Protein AF-X1LGU1-F1 (afdb_monomer_lite)

Secondary structure (DSSP, 8-state):
-EEEEEEEE-GGG-EEEEEEEE-SS----------TT--GGG-TT--

InterPro domains:
  IPR029058 Alpha/Beta hydrolase fold [G3DSA:3.40.50.1820] (1-47)
  IPR029058 Alpha/Beta hydrolase fold [SSF53474] (6-46)

pLDDT: mean 91.85, std 7.6, range [60.53, 98.25]

Radius of gyration: 11.98 Å; chains: 1; bounding box: 27×21×27 Å

Foldseek 3Di:
DDKDKDWDQDPPRDIDIDIDDDDPDDDDDDDDDDDPPDDPVVPPDPD

Organism: NCBI:txid412755

Sequence (47 aa):
MKHIEGEFIGVKGLKIYYQSWVPESPKAVIQLVHGGFEHSGRYQNVV

Structure (mmCIF, N/CA/C/O backbone):
data_AF-X1LGU1-F1
#
_entry.id   AF-X1LGU1-F1
#
loop_
_atom_site.group_PDB
_atom_site.id
_atom_site.type_symbol
_atom_site.label_atom_id
_atom_site.label_alt_id
_atom_site.label_comp_id
_atom_site.label_asym_id
_atom_site.label_entity_id
_atom_site.label_seq_id
_atom_site.pdbx_PDB_ins_code
_atom_site.Cartn_x
_atom_site.Cartn_y
_atom_site.Cartn_z
_atom_site.occupancy
_atom_site.B_iso_or_equiv
_atom_site.auth_seq_id
_atom_site.auth_comp_id
_atom_site.auth_asym_id
_atom_site.auth_atom_id
_atom_site.pdbx_PDB_model_num
ATOM 1 N N . MET A 1 1 ? 16.049 -0.347 -7.524 1.00 80.69 1 MET A N 1
ATOM 2 C CA . MET A 1 1 ? 14.686 0.048 -7.099 1.00 80.69 1 MET A CA 1
ATOM 3 C C . MET A 1 1 ? 14.766 0.848 -5.819 1.00 80.69 1 MET A C 1
ATOM 5 O O . MET A 1 1 ? 15.504 0.452 -4.923 1.00 80.69 1 MET A O 1
ATOM 9 N N . LYS A 1 2 ? 14.028 1.954 -5.725 1.00 90.44 2 LYS A N 1
ATOM 10 C CA . LYS A 1 2 ? 13.922 2.722 -4.481 1.00 90.44 2 LYS A CA 1
ATOM 11 C C . LYS A 1 2 ? 12.761 2.167 -3.658 1.00 90.44 2 LYS A C 1
ATOM 13 O O . LYS A 1 2 ? 11.629 2.195 -4.134 1.00 90.44 2 LYS A O 1
ATOM 18 N N . HIS A 1 3 ? 13.046 1.678 -2.454 1.00 92.56 3 HIS A N 1
ATOM 19 C CA . HIS A 1 3 ? 12.014 1.326 -1.482 1.00 92.56 3 HIS A CA 1
ATOM 20 C C . HIS A 1 3 ? 11.617 2.577 -0.694 1.00 92.56 3 HIS A C 1
ATOM 22 O O . HIS A 1 3 ? 12.491 3.326 -0.246 1.00 92.56 3 HIS A O 1
ATOM 28 N N . ILE A 1 4 ? 10.316 2.826 -0.575 1.00 93.75 4 ILE A N 1
ATOM 29 C CA . ILE A 1 4 ? 9.766 3.909 0.239 1.00 93.75 4 ILE A CA 1
ATOM 30 C C . ILE A 1 4 ? 8.635 3.384 1.109 1.00 93.75 4 ILE A C 1
ATOM 32 O O . ILE A 1 4 ? 7.875 2.514 0.693 1.00 93.75 4 ILE A O 1
ATOM 36 N N . GLU A 1 5 ? 8.500 3.984 2.281 1.00 96.31 5 GLU A N 1
ATOM 37 C CA . GLU A 1 5 ? 7.440 3.701 3.236 1.00 96.31 5 GLU A CA 1
ATOM 38 C C . GLU A 1 5 ? 6.791 5.013 3.664 1.00 96.31 5 GLU A C 1
ATOM 40 O O . GLU A 1 5 ? 7.421 6.077 3.628 1.00 96.31 5 GLU A O 1
ATOM 45 N N . GLY A 1 6 ? 5.528 4.942 4.060 1.00 97.06 6 GLY A N 1
ATOM 46 C CA . GLY A 1 6 ? 4.813 6.105 4.547 1.00 97.06 6 GLY A CA 1
ATOM 47 C C . GLY A 1 6 ? 3.442 5.760 5.088 1.00 97.06 6 GLY A C 1
ATOM 48 O O . GLY A 1 6 ? 3.013 4.606 5.125 1.00 97.06 6 GLY A O 1
ATOM 49 N N . GLU A 1 7 ? 2.740 6.801 5.507 1.00 97.88 7 GLU A N 1
ATOM 50 C CA . GLU A 1 7 ? 1.378 6.702 5.999 1.00 97.88 7 GLU A CA 1
ATOM 51 C C . GLU A 1 7 ? 0.540 7.820 5.384 1.00 97.88 7 GLU A C 1
ATOM 53 O O . GLU A 1 7 ? 1.029 8.929 5.161 1.00 97.88 7 GLU A O 1
ATOM 58 N N . PHE A 1 8 ? -0.736 7.546 5.136 1.00 96.50 8 PHE A N 1
ATOM 59 C CA . PHE A 1 8 ? -1.705 8.565 4.743 1.00 96.50 8 PHE A CA 1
ATOM 60 C C . PHE A 1 8 ? -2.973 8.457 5.586 1.00 96.50 8 PHE A C 1
ATOM 62 O O . PHE A 1 8 ? -3.255 7.424 6.196 1.00 96.50 8 PHE A O 1
ATOM 69 N N . ILE A 1 9 ? -3.741 9.544 5.635 1.00 98.25 9 ILE A N 1
ATOM 70 C CA . ILE A 1 9 ? -5.015 9.582 6.353 1.00 98.25 9 ILE A CA 1
ATOM 71 C C . ILE A 1 9 ? -6.135 9.192 5.390 1.00 98.25 9 ILE A C 1
ATOM 73 O O . ILE A 1 9 ? -6.410 9.890 4.416 1.00 98.25 9 ILE A O 1
ATOM 77 N N . GLY A 1 10 ? -6.761 8.054 5.664 1.00 95.88 10 GLY A N 1
ATOM 78 C CA . GLY A 1 10 ? -7.934 7.550 4.972 1.00 95.88 10 GLY A CA 1
ATOM 79 C C . GLY A 1 10 ? -9.246 8.036 5.589 1.00 95.88 10 GLY A C 1
ATOM 80 O O . GLY A 1 10 ? -9.308 8.959 6.407 1.00 95.88 10 GLY A O 1
ATOM 81 N N . VAL A 1 11 ? -10.333 7.377 5.193 1.00 97.69 11 VAL A N 1
ATOM 82 C CA . VAL A 1 11 ? -11.679 7.689 5.683 1.00 97.69 11 VAL A CA 1
ATOM 83 C C . VAL A 1 11 ? -11.756 7.602 7.208 1.00 97.69 11 VAL A C 1
ATOM 85 O O . VAL A 1 11 ? -11.124 6.751 7.833 1.00 97.69 11 VAL A O 1
ATOM 88 N N . LYS A 1 12 ? -12.555 8.489 7.812 1.00 97.62 12 LYS A N 1
ATOM 89 C CA . LYS A 1 12 ? -12.750 8.572 9.272 1.00 97.62 12 LYS A CA 1
ATOM 90 C C . LYS A 1 12 ? -11.449 8.777 10.069 1.00 97.62 12 LYS A C 1
ATOM 92 O O . LYS A 1 12 ? -11.381 8.394 11.231 1.00 97.62 12 LYS A O 1
ATOM 97 N N . GLY A 1 13 ? -10.427 9.377 9.457 1.00 97.94 13 GLY A N 1
ATOM 98 C CA . GLY A 1 13 ? -9.154 9.655 10.125 1.00 97.94 13 GLY A CA 1
ATOM 99 C C . GLY A 1 13 ? -8.264 8.424 10.304 1.00 97.94 13 GLY A C 1
ATOM 100 O O . GLY A 1 13 ? -7.302 8.484 11.067 1.00 97.94 13 GLY A O 1
ATOM 101 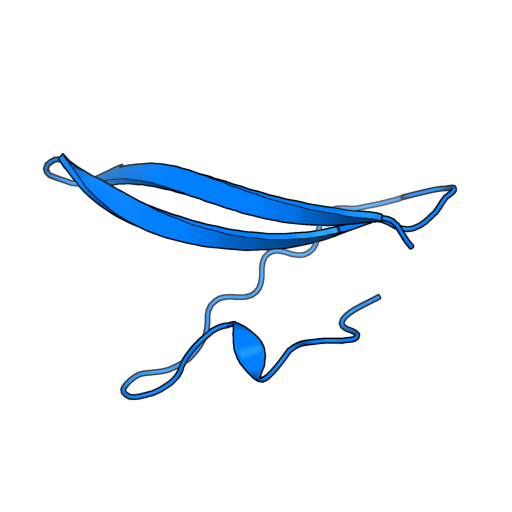N N . LEU A 1 14 ? -8.567 7.308 9.629 1.00 97.69 14 LEU A N 1
ATOM 102 C CA . LEU A 1 14 ? -7.765 6.094 9.736 1.00 97.69 14 LEU A CA 1
ATOM 103 C C . LEU A 1 14 ? -6.374 6.327 9.143 1.00 97.69 14 LEU A C 1
ATOM 105 O O . LEU A 1 14 ? -6.247 6.642 7.964 1.00 97.69 14 LEU A O 1
ATOM 109 N N . LYS A 1 15 ? -5.329 6.125 9.940 1.00 97.94 15 LYS A N 1
ATOM 110 C CA . LYS A 1 15 ? -3.948 6.164 9.461 1.00 97.94 15 LYS A CA 1
ATOM 111 C C . LYS A 1 15 ? -3.615 4.840 8.772 1.00 97.94 15 LYS A C 1
ATOM 113 O O . LYS A 1 15 ? -3.686 3.787 9.402 1.00 97.94 15 LYS A O 1
ATOM 118 N N . ILE A 1 16 ? -3.288 4.890 7.485 1.00 96.50 16 ILE A N 1
ATOM 119 C CA . ILE A 1 16 ? -3.012 3.714 6.655 1.00 96.50 16 ILE A CA 1
ATOM 120 C C . ILE A 1 16 ? -1.539 3.725 6.271 1.00 96.50 16 ILE A C 1
ATOM 122 O O . ILE A 1 16 ? -1.067 4.675 5.650 1.00 96.50 16 ILE A O 1
ATOM 126 N N . TYR A 1 17 ? -0.836 2.655 6.623 1.00 96.69 17 TYR A N 1
ATOM 127 C CA . TYR A 1 17 ? 0.541 2.415 6.210 1.00 96.69 17 TYR A CA 1
ATOM 128 C C . TYR A 1 17 ? 0.605 1.905 4.765 1.00 96.69 17 TYR A C 1
ATOM 130 O O . TYR A 1 17 ? -0.216 1.080 4.352 1.00 96.69 17 TYR A O 1
ATOM 138 N N . TYR A 1 18 ? 1.607 2.350 4.010 1.00 95.25 18 TYR A N 1
ATOM 139 C CA . TYR A 1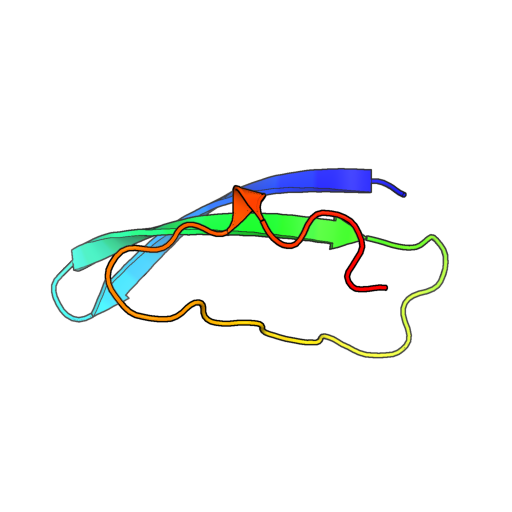 18 ? 1.925 1.833 2.683 1.00 95.25 18 TYR A CA 1
ATOM 140 C C . TYR A 1 18 ? 3.437 1.693 2.486 1.00 95.25 18 TYR A C 1
ATOM 142 O O . TYR A 1 18 ? 4.243 2.354 3.139 1.00 95.25 18 TYR A O 1
ATOM 150 N N . GLN A 1 19 ? 3.798 0.846 1.528 1.00 94.25 19 GLN A N 1
ATOM 151 C CA . GLN A 1 19 ? 5.161 0.668 1.042 1.00 94.25 19 GLN A CA 1
ATOM 152 C C . GLN A 1 19 ? 5.136 0.56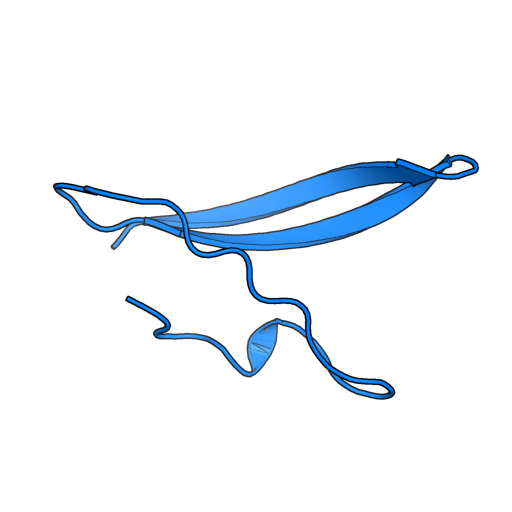3 -0.486 1.00 94.25 19 GLN A C 1
ATOM 154 O O . GLN A 1 19 ? 4.162 0.057 -1.051 1.00 94.25 19 GLN A O 1
ATOM 159 N N . SER A 1 20 ? 6.176 1.077 -1.144 1.00 93.06 20 SER A N 1
ATOM 160 C CA . SER A 1 20 ? 6.282 1.092 -2.606 1.00 93.06 20 SER A CA 1
ATOM 161 C C . SER A 1 20 ? 7.705 0.804 -3.074 1.00 93.06 20 SER A C 1
ATOM 163 O O . SER A 1 20 ? 8.679 1.296 -2.498 1.00 93.06 20 SER A O 1
ATOM 165 N N . TRP A 1 21 ? 7.815 0.086 -4.192 1.00 92.06 21 TRP A N 1
ATOM 166 C CA . TRP A 1 21 ? 9.069 -0.176 -4.894 1.00 92.06 21 TRP A CA 1
ATOM 167 C C . TRP A 1 21 ? 9.054 0.557 -6.228 1.00 92.06 21 TRP A C 1
ATOM 169 O O . TRP A 1 21 ? 8.271 0.244 -7.120 1.00 92.06 21 TRP A O 1
ATOM 179 N N . VAL A 1 22 ? 9.895 1.583 -6.347 1.00 91.69 22 VAL A N 1
ATOM 180 C CA . VAL A 1 22 ? 9.908 2.467 -7.515 1.00 91.69 22 VAL A CA 1
ATOM 181 C C . VAL 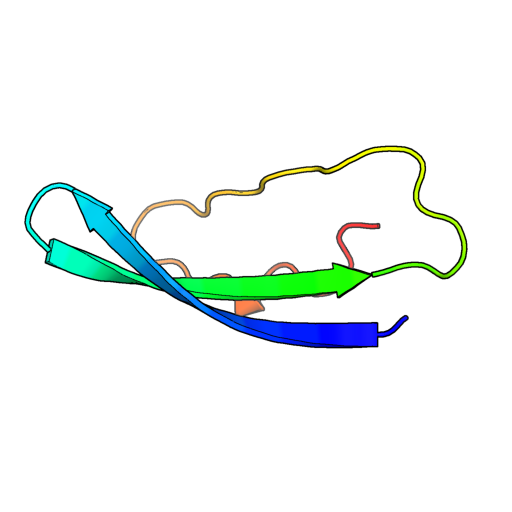A 1 22 ? 11.036 2.040 -8.466 1.00 91.69 22 VAL A C 1
ATOM 183 O O . VAL A 1 22 ? 12.210 2.061 -8.057 1.00 91.69 22 VAL A O 1
ATOM 186 N N . PRO A 1 23 ? 10.722 1.631 -9.714 1.00 91.19 23 PRO A N 1
ATOM 187 C CA . PRO A 1 23 ? 11.723 1.369 -10.744 1.00 91.19 23 PRO A CA 1
ATOM 188 C C . PRO A 1 23 ? 12.287 2.684 -11.303 1.00 91.19 23 PRO A C 1
ATOM 190 O O . PRO A 1 23 ? 11.732 3.757 -11.085 1.00 91.19 23 PRO A O 1
ATOM 193 N N . GLU A 1 24 ? 13.391 2.612 -12.044 1.00 92.94 24 GLU A N 1
ATOM 194 C CA . GLU A 1 24 ? 14.091 3.804 -12.555 1.00 92.94 24 GLU A CA 1
ATOM 195 C C . GLU A 1 24 ? 13.296 4.577 -13.618 1.00 92.94 24 GLU A C 1
ATOM 197 O O . GLU A 1 24 ? 13.413 5.794 -13.718 1.00 92.94 24 GLU A O 1
ATOM 202 N N . SER A 1 25 ? 12.474 3.889 -14.413 1.00 94.31 25 SER A N 1
ATOM 203 C CA . SER A 1 25 ? 11.666 4.485 -15.487 1.00 94.31 25 SER A CA 1
ATOM 204 C C . SER A 1 25 ? 10.220 3.979 -15.421 1.00 94.31 25 SER A C 1
ATOM 206 O O . SER A 1 25 ? 9.836 3.095 -16.192 1.00 94.31 25 SER A O 1
ATOM 208 N N . PRO A 1 26 ? 9.412 4.482 -14.469 1.00 92.69 26 PRO A N 1
ATOM 209 C CA . PRO A 1 26 ? 8.039 4.029 -14.284 1.00 92.69 26 PRO A CA 1
ATOM 210 C C . PRO A 1 26 ? 7.142 4.480 -15.444 1.00 92.69 26 PRO A C 1
ATOM 212 O O . PRO A 1 26 ? 7.246 5.605 -15.928 1.00 92.69 26 PRO A O 1
ATOM 215 N N . LYS A 1 27 ? 6.228 3.600 -15.869 1.00 94.88 27 LYS A N 1
ATOM 216 C CA . LYS A 1 27 ? 5.230 3.885 -16.921 1.00 94.88 27 LYS A CA 1
ATOM 217 C C . LYS A 1 27 ? 3.796 3.956 -16.396 1.00 94.88 27 LYS A C 1
ATOM 219 O O . LYS A 1 27 ? 2.932 4.519 -17.056 1.00 94.88 27 LYS A O 1
ATOM 224 N N . ALA A 1 28 ? 3.544 3.358 -15.237 1.00 94.25 28 ALA A N 1
ATOM 225 C CA . ALA A 1 28 ? 2.232 3.271 -14.614 1.00 94.25 28 ALA A CA 1
ATOM 226 C C . ALA A 1 28 ? 2.377 3.093 -13.098 1.00 94.25 28 ALA A C 1
ATOM 228 O O . ALA A 1 28 ? 3.468 2.816 -12.596 1.00 94.25 28 ALA A O 1
ATOM 229 N N . VAL A 1 29 ? 1.256 3.228 -12.390 1.00 93.19 29 VAL A N 1
ATOM 230 C CA . VAL A 1 29 ? 1.139 2.944 -10.958 1.00 93.19 29 VAL A CA 1
ATOM 231 C C . VAL A 1 29 ? 0.208 1.751 -10.783 1.00 93.19 29 VAL A C 1
ATOM 233 O O . VAL A 1 29 ? -0.914 1.765 -11.285 1.00 93.19 29 VAL A O 1
ATOM 236 N N . ILE A 1 30 ? 0.669 0.734 -10.057 1.00 92.06 30 ILE A N 1
ATOM 237 C CA . ILE A 1 30 ? -0.152 -0.399 -9.629 1.00 92.06 30 ILE A CA 1
ATOM 238 C C . ILE A 1 30 ? -0.421 -0.226 -8.140 1.00 92.06 30 ILE A C 1
ATOM 240 O O . ILE A 1 30 ? 0.511 -0.169 -7.340 1.00 92.06 30 ILE A O 1
ATOM 244 N N . GLN A 1 31 ? -1.697 -0.150 -7.769 1.00 93.25 31 GLN A N 1
ATOM 245 C CA . GLN A 1 31 ? -2.100 -0.131 -6.371 1.00 93.25 31 GLN A CA 1
ATOM 246 C C . GLN A 1 31 ? -2.548 -1.527 -5.952 1.00 93.25 31 GLN A C 1
ATOM 248 O O . GLN A 1 31 ? -3.553 -2.040 -6.438 1.00 93.25 31 GLN A O 1
ATOM 253 N N . LEU A 1 32 ? -1.785 -2.135 -5.047 1.00 92.50 32 LEU A N 1
ATOM 254 C CA . LEU A 1 32 ? -2.087 -3.443 -4.486 1.00 92.50 32 LEU A CA 1
ATOM 255 C C . LEU A 1 32 ? -2.664 -3.277 -3.081 1.00 92.50 32 LEU A C 1
ATOM 257 O O . LEU A 1 32 ? -2.063 -2.633 -2.223 1.00 92.50 32 LEU A O 1
ATOM 261 N N . VAL A 1 33 ? -3.824 -3.887 -2.847 1.00 93.88 33 VAL A N 1
ATOM 262 C CA . VAL A 1 33 ? -4.467 -3.964 -1.532 1.00 93.88 33 VAL A CA 1
ATOM 263 C C . VAL A 1 33 ? -4.458 -5.424 -1.099 1.00 93.88 33 VAL A C 1
ATOM 265 O O . VAL A 1 33 ? -4.882 -6.299 -1.850 1.00 93.88 33 VAL A O 1
ATOM 268 N N . HIS A 1 34 ? -3.928 -5.695 0.090 1.00 93.69 34 HIS A N 1
ATOM 269 C CA . HIS A 1 34 ? -3.862 -7.054 0.619 1.00 93.69 34 HIS A CA 1
ATOM 270 C C . HIS A 1 34 ? -5.227 -7.524 1.150 1.00 93.69 34 HIS A C 1
ATOM 272 O O . HIS A 1 34 ? -6.130 -6.725 1.402 1.00 93.69 34 HIS A O 1
ATOM 278 N N . GLY A 1 35 ? -5.369 -8.838 1.339 1.00 92.88 35 GLY A N 1
ATOM 279 C CA . GLY A 1 35 ? -6.559 -9.443 1.942 1.00 92.88 35 GLY A CA 1
ATOM 280 C C . GLY A 1 35 ? -6.643 -9.258 3.462 1.00 92.88 35 GLY A C 1
ATOM 281 O O . GLY A 1 35 ? -5.775 -8.652 4.092 1.00 92.88 35 GLY A O 1
ATOM 282 N N . GLY A 1 36 ? -7.703 -9.798 4.067 1.00 94.50 36 GLY A N 1
ATOM 283 C CA . GLY A 1 36 ? -7.850 -9.833 5.524 1.00 94.50 36 GLY A CA 1
ATOM 284 C C . GLY A 1 36 ? -6.794 -10.724 6.185 1.00 94.50 36 GLY A C 1
ATOM 285 O O . GLY A 1 36 ? -6.404 -11.732 5.609 1.00 94.50 36 GLY A O 1
ATOM 286 N N . PHE A 1 37 ? -6.368 -10.353 7.397 1.00 93.56 37 PHE A N 1
ATOM 287 C CA . PHE A 1 37 ? -5.325 -11.043 8.178 1.00 93.56 37 PHE A CA 1
ATOM 288 C C . PHE A 1 37 ? -3.933 -11.076 7.519 1.00 93.56 37 PHE A C 1
ATOM 290 O O . PHE A 1 37 ? -3.096 -11.900 7.873 1.00 93.56 37 PHE A O 1
ATOM 297 N N . GLU A 1 38 ? -3.673 -10.154 6.591 1.00 94.44 38 GLU A N 1
ATOM 298 C CA . GLU A 1 38 ? -2.419 -10.047 5.841 1.00 94.44 38 GLU A CA 1
ATOM 299 C C . GLU A 1 38 ? -1.765 -8.668 5.992 1.00 94.44 38 GLU A C 1
ATOM 301 O O . GLU A 1 38 ? -2.373 -7.729 6.508 1.00 94.44 38 GLU A O 1
ATOM 306 N N . HIS A 1 39 ? -0.523 -8.545 5.505 1.00 92.75 39 HIS A N 1
ATOM 307 C CA . HIS A 1 39 ? 0.246 -7.297 5.490 1.00 92.75 39 HIS A CA 1
ATOM 308 C C . HIS A 1 39 ? 0.970 -7.079 4.153 1.00 92.75 39 HIS A C 1
ATOM 310 O O . HIS A 1 39 ? 1.333 -8.027 3.453 1.00 92.75 39 HIS A O 1
ATOM 316 N N . SER A 1 40 ? 1.255 -5.813 3.827 1.00 92.12 40 SER A N 1
ATOM 317 C CA . SER A 1 40 ? 1.944 -5.411 2.588 1.00 92.12 40 SER A CA 1
ATOM 318 C C . SER A 1 40 ? 3.355 -5.999 2.431 1.00 92.12 40 SER A C 1
ATOM 320 O O . SER A 1 40 ? 3.810 -6.182 1.305 1.00 92.12 40 SER A O 1
ATOM 322 N N . GLY A 1 41 ? 4.006 -6.405 3.528 1.00 91.06 41 GLY A N 1
ATOM 323 C CA . GLY A 1 41 ? 5.355 -6.986 3.521 1.00 91.06 41 GLY A CA 1
ATOM 324 C C . GLY A 1 41 ? 5.504 -8.3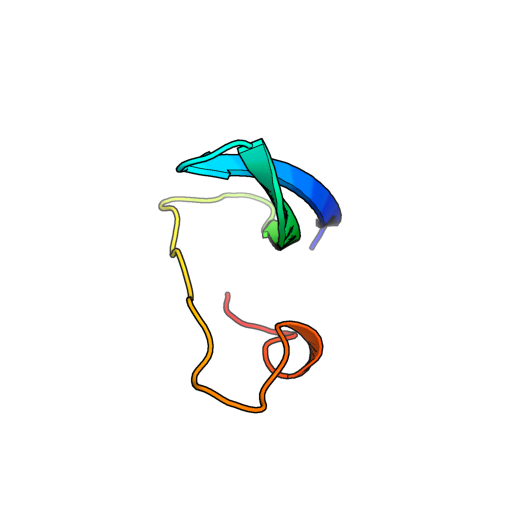16 2.767 1.00 91.06 41 GLY A C 1
ATOM 325 O O . GLY A 1 41 ? 6.631 -8.745 2.524 1.00 91.06 41 GLY A O 1
ATOM 326 N N . ARG A 1 42 ? 4.403 -8.963 2.360 1.00 90.12 42 ARG A N 1
ATOM 327 C CA . ARG A 1 42 ? 4.426 -10.150 1.484 1.00 90.12 42 ARG A CA 1
ATOM 328 C C . ARG A 1 42 ? 4.684 -9.827 0.008 1.00 90.12 42 ARG A C 1
ATOM 330 O O . ARG A 1 42 ? 5.013 -10.730 -0.755 1.00 90.12 42 ARG A O 1
ATOM 337 N N . TYR A 1 43 ? 4.5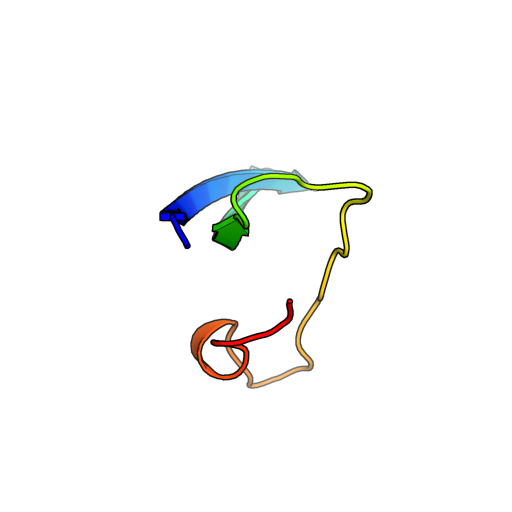37 -8.568 -0.399 1.00 89.00 43 TYR A N 1
ATOM 338 C CA . TYR A 1 43 ? 4.541 -8.140 -1.800 1.00 89.00 43 TYR A CA 1
ATOM 339 C C . TYR A 1 43 ? 5.821 -7.376 -2.174 1.00 89.00 43 TYR A C 1
ATOM 341 O O . TYR A 1 43 ? 5.756 -6.270 -2.689 1.00 89.00 43 TYR A O 1
ATOM 349 N N . GLN A 1 44 ? 6.997 -7.958 -1.924 1.00 80.00 44 GLN A N 1
ATOM 350 C CA . GLN A 1 44 ? 8.275 -7.222 -1.984 1.00 80.00 44 GLN A CA 1
ATOM 351 C C . GLN A 1 44 ? 8.828 -6.931 -3.389 1.00 80.00 44 GLN A C 1
ATOM 353 O O . GLN A 1 44 ? 9.772 -6.160 -3.522 1.00 80.00 44 GLN A O 1
ATOM 358 N N . ASN A 1 45 ? 8.282 -7.554 -4.435 1.00 73.12 45 ASN A N 1
ATOM 359 C CA . ASN A 1 45 ? 8.771 -7.427 -5.814 1.00 73.12 45 ASN A CA 1
ATOM 360 C C . ASN A 1 45 ? 7.608 -7.353 -6.811 1.00 73.12 45 ASN A C 1
ATOM 362 O O . ASN A 1 45 ? 7.538 -8.130 -7.760 1.00 73.12 45 ASN A O 1
ATOM 366 N N . VAL A 1 46 ? 6.656 -6.453 -6.570 1.00 66.44 46 VAL A N 1
ATOM 367 C CA . VAL A 1 46 ? 5.590 -6.165 -7.539 1.00 66.44 46 VAL A CA 1
ATOM 368 C C . VAL A 1 46 ? 6.078 -5.039 -8.452 1.00 66.44 46 VAL A C 1
ATOM 370 O O . VAL A 1 46 ? 5.827 -3.867 -8.179 1.00 66.44 46 VAL A O 1
ATOM 373 N N . VAL A 1 47 ? 6.847 -5.399 -9.482 1.00 60.53 47 VAL A N 1
ATOM 374 C CA . VAL A 1 47 ? 7.401 -4.495 -10.511 1.00 60.53 47 VAL A CA 1
ATOM 375 C C . VAL A 1 47 ? 7.312 -5.104 -11.895 1.00 60.53 47 VAL A C 1
ATOM 377 O O . VAL A 1 47 ? 7.498 -6.335 -12.002 1.00 60.53 47 VAL A O 1
#